Protein AF-A0A944GE18-F1 (afdb_monomer)

Foldseek 3Di:
DDPVVVVVVVVVVVVVVVVVVVVPDDQLVVLLVVCVVVVDNPSNLVSLVVPPPDPSLVVLLVSLVVCVVVVSLLSSLVSLLSCLVVCLPDLSSLLVLVVCCVPPVVSCCVVQNPVNSVVRHDPVSPVVVVPDDDDDDDDDDDPPPPPPPD

Sequence (150 aa):
MDFHYVLIGVIVLVIIWLIISAISGSPKSKAFKVVRQTHDPSGLIAAIDADKTSDIPTEYNAYIKTLWDAYDRETATKLIQALLERNDTAPISQFWLKTLLEVEPELARTLLGEAFITSHYKEGIAAKCGGGCCGGGGGAKSCKSCKSCK

Secondary structure (DSSP, 8-state):
--HHHHHHHHHHHHHHHHHHHHHS--HHHHH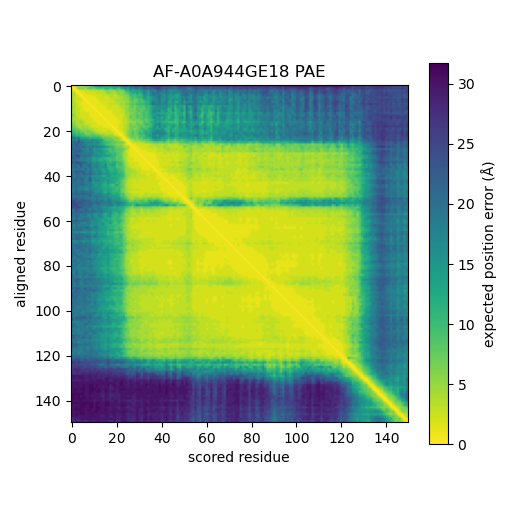HHHHHHH---HHHHHHHHT-TTS-HHHHHHHHHHHHHHTT-HHHHHHHHHHHHHHHTTSHHHHHHHHHHHHH-HHHHHHHT-HHHHHHH--HHHHGGGSSSS---S-------------

Radius of gyration: 21.4 Å; Cα contacts (8 Å, |Δi|>4): 101; chains: 1; bounding box: 51×31×69 Å

Solvent-accessible surface area (backbone atoms only — not comparable to full-atom values): 8982 Å² total; per-residue (Å²): 133,66,67,65,60,56,53,52,52,51,53,52,51,53,53,53,50,53,50,52,59,66,68,58,63,53,72,52,59,54,29,48,56,47,22,78,73,67,60,49,51,65,63,32,51,54,47,52,70,68,42,86,86,58,64,59,71,62,55,50,48,55,54,35,49,54,27,49,78,67,67,39,54,68,44,24,47,56,50,50,49,58,42,35,78,76,37,40,86,40,50,67,36,26,40,51,52,51,49,38,52,74,75,39,46,67,59,41,43,71,75,61,29,65,69,49,48,65,75,53,64,50,69,87,46,31,59,66,76,73,68,82,88,81,77,87,73,94,73,99,71,80,93,81,81,85,85,81,86,127

pLDDT: mean 81.43, std 18.39, range [37.41, 96.75]

Nearest PDB structures (foldseek):
  7fit-assembly1_A  TM=3.718E-01  e=3.722E+00  Wolbachia endosymbiont of Drosophila melanogaster
  3cvn-assembly1_A  TM=3.984E-01  e=5.994E+00  unclassified
  7n61-assembly1_1E  TM=3.747E-01  e=4.138E+00  Chlamydomonas reinhardtii
  5ods-assembly3_C  TM=3.594E-01  e=8.235E+00  Mus musculus

Mean predicted aligned error: 11.68 Å

Structure (mmCIF, N/CA/C/O backbone):
data_AF-A0A944GE18-F1
#
_entry.id   AF-A0A944GE18-F1
#
loop_
_atom_site.group_PDB
_atom_site.id
_atom_site.type_symbol
_atom_site.label_atom_id
_atom_site.label_alt_id
_atom_site.label_comp_id
_atom_site.label_asym_id
_atom_site.label_entity_id
_atom_site.label_seq_id
_atom_site.pdbx_PDB_ins_code
_atom_site.Cartn_x
_atom_site.Cartn_y
_atom_site.Cartn_z
_atom_site.occupancy
_atom_site.B_iso_or_equiv
_atom_site.auth_seq_id
_atom_site.auth_comp_id
_atom_site.auth_asym_id
_atom_site.auth_atom_id
_atom_site.pdbx_PDB_model_num
ATOM 1 N N . MET A 1 1 ? 26.256 -2.175 -53.258 1.00 58.34 1 MET A N 1
ATOM 2 C CA . MET A 1 1 ? 25.717 -2.426 -51.906 1.00 58.34 1 MET A CA 1
ATOM 3 C C . MET A 1 1 ? 24.215 -2.512 -52.038 1.00 58.34 1 MET A C 1
ATOM 5 O O . MET A 1 1 ? 23.577 -1.503 -52.309 1.00 58.34 1 MET A O 1
ATOM 9 N N . ASP A 1 2 ? 23.676 -3.725 -51.978 1.00 74.75 2 ASP A N 1
ATOM 10 C CA . ASP A 1 2 ? 22.274 -3.988 -52.281 1.00 74.75 2 ASP A CA 1
ATOM 11 C C . ASP A 1 2 ? 21.359 -3.389 -51.209 1.00 74.75 2 ASP A C 1
ATOM 13 O O . ASP A 1 2 ? 21.451 -3.718 -50.027 1.00 74.75 2 ASP A O 1
ATOM 17 N N . PHE A 1 3 ? 20.451 -2.517 -51.647 1.00 79.94 3 PHE A N 1
ATOM 18 C CA . PHE A 1 3 ? 19.448 -1.819 -50.831 1.00 79.94 3 PHE A CA 1
ATOM 19 C C . PHE A 1 3 ? 18.649 -2.758 -49.901 1.00 79.94 3 PHE A C 1
ATOM 21 O O . PHE A 1 3 ? 18.230 -2.374 -48.811 1.00 79.94 3 PHE A O 1
ATOM 28 N N . HIS A 1 4 ? 18.516 -4.026 -50.295 1.00 80.25 4 HIS A N 1
ATOM 29 C CA . HIS A 1 4 ? 17.865 -5.091 -49.539 1.00 80.25 4 HIS A CA 1
ATOM 30 C C . HIS A 1 4 ? 18.542 -5.385 -48.187 1.00 80.25 4 HIS A C 1
ATOM 32 O O . HIS A 1 4 ? 17.843 -5.576 -47.195 1.00 80.25 4 HIS A O 1
ATOM 38 N N . TYR A 1 5 ? 19.878 -5.355 -48.097 1.00 85.75 5 TYR A N 1
ATOM 39 C CA . TYR A 1 5 ? 20.581 -5.599 -46.826 1.00 85.75 5 TYR A CA 1
ATOM 40 C C . TYR A 1 5 ? 20.413 -4.444 -45.837 1.00 85.75 5 TYR A C 1
ATOM 42 O O . TYR A 1 5 ? 20.318 -4.671 -44.632 1.00 85.75 5 TYR A O 1
ATOM 50 N N . VAL A 1 6 ? 20.316 -3.211 -46.344 1.00 84.69 6 VAL A N 1
ATOM 51 C CA . VAL A 1 6 ? 20.053 -2.026 -45.516 1.00 84.69 6 VAL A CA 1
ATOM 52 C C . VAL A 1 6 ? 18.637 -2.090 -44.941 1.00 84.69 6 VAL A C 1
ATOM 54 O O . VAL A 1 6 ? 18.456 -1.888 -43.743 1.00 84.69 6 VAL A O 1
ATOM 57 N N . LEU A 1 7 ? 17.641 -2.452 -45.760 1.00 87.31 7 LEU A N 1
ATOM 58 C CA . LEU A 1 7 ? 16.252 -2.596 -45.315 1.00 87.31 7 LEU A CA 1
ATOM 59 C C . LEU A 1 7 ? 16.100 -3.693 -44.246 1.00 87.31 7 LEU A C 1
ATOM 61 O O . LEU A 1 7 ? 15.469 -3.465 -43.214 1.00 87.31 7 LEU A O 1
ATOM 65 N N . ILE A 1 8 ? 16.718 -4.860 -44.459 1.00 89.75 8 ILE A N 1
ATOM 66 C CA . ILE A 1 8 ? 16.694 -5.971 -43.493 1.00 89.75 8 ILE A CA 1
ATOM 67 C C . ILE A 1 8 ? 17.372 -5.560 -42.179 1.00 89.75 8 ILE A C 1
ATOM 69 O O . ILE A 1 8 ? 16.827 -5.818 -41.106 1.00 89.75 8 ILE A O 1
ATOM 73 N N . GLY A 1 9 ? 18.513 -4.866 -42.246 1.00 90.50 9 GLY A N 1
ATOM 74 C CA . GLY A 1 9 ? 19.212 -4.368 -41.059 1.00 90.50 9 GLY A CA 1
ATOM 75 C C . GLY A 1 9 ? 18.356 -3.422 -40.209 1.00 90.50 9 GLY A C 1
ATOM 76 O O . GLY A 1 9 ? 18.310 -3.563 -38.987 1.00 90.50 9 GLY A O 1
ATOM 77 N N . VAL A 1 10 ? 17.616 -2.507 -40.844 1.00 91.50 10 VAL A N 1
ATOM 78 C CA . VAL A 1 10 ? 16.710 -1.582 -40.140 1.00 91.50 10 VAL A CA 1
ATOM 79 C C . VAL A 1 10 ? 15.545 -2.329 -39.489 1.00 91.50 10 VAL A C 1
ATOM 81 O O . VAL A 1 10 ? 15.236 -2.074 -38.326 1.00 91.50 10 VAL A O 1
ATOM 84 N N . ILE A 1 11 ? 14.925 -3.282 -40.192 1.00 91.06 11 ILE A N 1
ATOM 85 C CA . ILE A 1 11 ? 13.803 -4.066 -39.650 1.00 91.06 11 ILE A CA 1
ATOM 86 C C . ILE A 1 11 ? 14.238 -4.853 -38.407 1.00 91.06 11 ILE A C 1
ATOM 88 O O . ILE A 1 11 ? 13.543 -4.835 -37.392 1.00 91.06 11 ILE A O 1
ATOM 92 N N . VAL A 1 12 ? 15.407 -5.498 -38.453 1.00 93.06 12 VAL A N 1
ATOM 93 C CA . VAL A 1 12 ? 15.941 -6.254 -37.311 1.00 93.06 12 VAL A CA 1
ATOM 94 C C . VAL A 1 12 ? 16.191 -5.339 -36.109 1.00 93.06 12 VAL A C 1
ATOM 96 O O . VAL A 1 12 ? 15.811 -5.689 -34.994 1.00 93.06 12 VAL A O 1
ATOM 99 N N . LEU A 1 13 ? 16.749 -4.143 -36.318 1.00 90.62 13 LEU A N 1
ATOM 100 C CA . LEU A 1 13 ? 16.961 -3.174 -35.237 1.00 90.62 13 LEU A CA 1
ATOM 101 C C . LEU A 1 13 ? 15.649 -2.682 -34.616 1.00 90.62 13 LEU A C 1
ATOM 103 O O . LEU A 1 13 ? 15.563 -2.574 -33.394 1.00 90.62 13 LEU A O 1
ATOM 107 N N . VAL A 1 14 ? 14.616 -2.437 -35.428 1.00 91.12 14 VAL A N 1
ATOM 108 C CA . VAL A 1 14 ? 13.287 -2.044 -34.930 1.00 91.12 14 VAL A CA 1
ATOM 109 C C . VAL A 1 14 ? 12.666 -3.163 -34.094 1.00 91.12 14 VAL A C 1
ATOM 111 O O . VAL A 1 14 ? 12.139 -2.897 -33.016 1.00 91.12 14 VAL A O 1
ATOM 114 N N . ILE A 1 15 ? 12.770 -4.419 -34.537 1.00 87.94 15 ILE A N 1
ATOM 115 C CA . ILE A 1 15 ? 12.258 -5.574 -33.786 1.00 87.94 15 ILE A CA 1
ATOM 116 C C . ILE A 1 15 ? 13.006 -5.730 -32.456 1.00 87.94 15 ILE A C 1
ATOM 118 O O . ILE A 1 15 ? 12.372 -5.880 -31.413 1.00 87.94 15 ILE A O 1
ATOM 122 N N . ILE A 1 16 ? 14.339 -5.641 -32.467 1.00 88.81 16 ILE A N 1
ATOM 123 C CA . ILE A 1 16 ? 15.156 -5.705 -31.247 1.00 88.81 16 ILE A CA 1
ATOM 124 C C . ILE A 1 16 ? 14.772 -4.576 -30.283 1.00 88.81 16 ILE A C 1
ATOM 126 O O . ILE A 1 16 ? 14.591 -4.821 -29.091 1.00 88.81 16 ILE A O 1
ATOM 130 N N . TRP A 1 17 ? 14.584 -3.355 -30.787 1.00 86.56 17 TRP A N 1
ATOM 131 C CA . TRP A 1 17 ? 14.171 -2.213 -29.974 1.00 86.56 17 TRP A CA 1
ATOM 132 C C . TRP A 1 17 ? 12.784 -2.411 -29.348 1.00 86.56 17 TRP A C 1
ATOM 134 O O . TRP A 1 17 ? 12.611 -2.161 -28.155 1.00 86.56 17 TRP A O 1
ATOM 144 N N . LEU A 1 18 ? 11.811 -2.931 -30.104 1.00 81.75 18 LEU A N 1
ATOM 145 C CA . LEU A 1 18 ? 10.479 -3.250 -29.579 1.00 81.75 18 LEU A CA 1
ATOM 146 C C . LEU A 1 18 ? 10.536 -4.323 -28.483 1.00 81.75 18 LEU A C 1
ATOM 148 O O . LEU A 1 18 ? 9.859 -4.193 -27.464 1.00 81.75 18 LEU A O 1
ATOM 152 N N . ILE A 1 19 ? 11.375 -5.348 -28.653 1.00 82.88 19 ILE A N 1
ATOM 153 C CA . ILE A 1 19 ? 11.565 -6.406 -27.653 1.00 82.88 19 ILE A CA 1
ATOM 154 C C . ILE A 1 19 ? 12.202 -5.841 -26.373 1.00 82.88 19 ILE A C 1
ATOM 156 O O . ILE A 1 19 ? 11.722 -6.120 -25.276 1.00 82.88 19 ILE A O 1
ATOM 160 N N . ILE A 1 20 ? 13.239 -5.005 -26.484 1.00 78.19 20 ILE A N 1
ATOM 161 C CA . ILE A 1 20 ? 13.904 -4.393 -25.319 1.00 78.19 20 ILE A CA 1
ATOM 162 C C . ILE A 1 20 ? 12.949 -3.463 -24.557 1.00 78.19 20 ILE A C 1
ATOM 164 O O . ILE A 1 20 ? 12.907 -3.493 -23.321 1.00 78.19 20 ILE A O 1
ATOM 168 N N . SER A 1 21 ? 12.148 -2.676 -25.278 1.00 71.19 21 SER A N 1
ATOM 169 C CA . SER A 1 21 ? 11.118 -1.815 -24.689 1.00 71.19 21 SER A CA 1
ATOM 170 C C . SER A 1 21 ? 10.018 -2.623 -23.992 1.00 71.19 21 SER A C 1
ATOM 172 O O . SER A 1 21 ? 9.547 -2.212 -22.936 1.00 71.19 21 SER A O 1
ATOM 174 N N . ALA A 1 22 ? 9.656 -3.799 -24.514 1.00 66.75 22 ALA A N 1
ATOM 175 C CA . ALA A 1 22 ? 8.676 -4.685 -23.883 1.00 66.75 22 ALA A CA 1
ATOM 176 C C . ALA A 1 22 ? 9.215 -5.400 -22.626 1.00 66.75 22 ALA A C 1
ATOM 178 O O . ALA A 1 22 ? 8.465 -5.636 -21.681 1.00 66.75 22 ALA A O 1
ATOM 179 N N . ILE A 1 23 ? 10.512 -5.733 -22.588 1.00 66.81 23 ILE A N 1
ATOM 180 C CA . ILE A 1 23 ? 11.153 -6.408 -21.441 1.00 66.81 23 ILE A CA 1
ATOM 181 C C . ILE A 1 23 ? 11.458 -5.426 -20.301 1.00 66.81 23 ILE A C 1
ATOM 183 O O . ILE A 1 23 ? 11.504 -5.810 -19.129 1.00 66.81 23 ILE A O 1
ATOM 187 N N . SER A 1 24 ? 11.642 -4.145 -20.620 1.00 62.34 24 SER A N 1
ATOM 188 C CA . SER A 1 24 ? 11.855 -3.080 -19.641 1.00 62.34 24 SER A CA 1
ATOM 189 C C . SER A 1 24 ? 10.548 -2.763 -18.910 1.00 62.34 24 SER A C 1
ATOM 191 O O . SER A 1 24 ? 9.906 -1.754 -19.174 1.00 62.34 24 SER A O 1
ATOM 193 N N . GLY A 1 25 ? 10.148 -3.650 -17.992 1.00 64.81 25 GLY A N 1
ATOM 194 C CA . GLY A 1 25 ? 8.911 -3.540 -17.219 1.00 64.81 25 GLY A CA 1
ATOM 195 C C . GLY A 1 25 ? 8.703 -2.153 -16.608 1.00 64.81 25 GLY A C 1
ATOM 196 O O . GLY A 1 25 ? 9.663 -1.432 -16.311 1.00 64.81 25 GLY A O 1
ATOM 197 N N . SER A 1 26 ? 7.433 -1.789 -16.416 1.00 77.19 26 SER A N 1
ATOM 198 C CA . SER A 1 26 ? 7.035 -0.459 -15.955 1.00 77.19 26 SER A CA 1
ATOM 199 C C . SER A 1 26 ? 7.731 -0.077 -14.638 1.00 77.19 26 SER A C 1
ATOM 201 O O . SER A 1 26 ? 7.989 -0.958 -13.806 1.00 77.19 26 SER A O 1
ATOM 203 N N . PRO A 1 27 ? 8.000 1.220 -14.394 1.00 81.94 27 PRO A N 1
ATOM 204 C CA . PRO A 1 27 ? 8.562 1.683 -13.124 1.00 81.94 27 PRO A CA 1
ATOM 205 C C . PRO A 1 27 ? 7.789 1.153 -11.906 1.00 81.94 27 PRO A C 1
ATOM 207 O O . PRO A 1 27 ? 8.405 0.707 -10.941 1.00 81.94 27 PRO A O 1
ATOM 210 N N . LYS A 1 28 ? 6.452 1.082 -12.004 1.00 84.06 28 LYS A N 1
ATOM 211 C CA . LYS A 1 28 ? 5.557 0.512 -10.984 1.00 84.06 28 LYS A CA 1
ATOM 212 C C . LYS A 1 28 ? 5.836 -0.971 -10.713 1.00 84.06 28 LYS A C 1
ATOM 214 O O . LYS A 1 28 ? 5.979 -1.365 -9.562 1.00 84.06 28 LYS A O 1
ATOM 219 N N . SER A 1 29 ? 6.005 -1.791 -11.756 1.00 83.19 29 SER A N 1
ATOM 220 C CA . SER A 1 29 ? 6.333 -3.220 -11.597 1.00 83.19 29 SER A CA 1
ATOM 221 C C . SER A 1 29 ? 7.692 -3.452 -10.926 1.00 83.19 29 SER A C 1
ATOM 223 O O . SER A 1 29 ? 7.831 -4.344 -10.086 1.00 83.19 29 SER A O 1
ATOM 225 N N . LYS A 1 30 ? 8.691 -2.621 -11.253 1.00 86.56 30 LYS A N 1
ATOM 226 C CA . LYS A 1 30 ? 10.012 -2.665 -10.617 1.00 86.56 30 LYS A CA 1
ATOM 227 C C . LYS A 1 30 ? 9.912 -2.247 -9.152 1.00 86.56 30 LYS A C 1
ATOM 229 O O . LYS A 1 30 ? 10.435 -2.958 -8.299 1.00 86.56 30 LYS A O 1
ATOM 234 N N . ALA A 1 31 ? 9.191 -1.162 -8.866 1.00 87.75 31 ALA A N 1
ATOM 235 C CA . ALA A 1 31 ? 8.941 -0.703 -7.505 1.00 87.75 31 ALA A CA 1
ATOM 236 C C . ALA A 1 31 ? 8.226 -1.781 -6.678 1.00 87.75 31 ALA A C 1
ATOM 238 O O . ALA A 1 31 ? 8.707 -2.139 -5.611 1.00 87.75 31 ALA A O 1
ATOM 239 N N . PHE A 1 32 ? 7.164 -2.398 -7.205 1.00 90.06 32 PHE A N 1
ATOM 240 C CA . PHE A 1 32 ? 6.446 -3.477 -6.521 1.00 90.06 32 PHE A CA 1
ATOM 241 C C . PHE A 1 32 ? 7.328 -4.702 -6.239 1.00 90.06 32 PHE A C 1
ATOM 243 O O . PHE A 1 32 ? 7.217 -5.328 -5.186 1.00 90.06 32 PHE A O 1
ATOM 250 N N . LYS A 1 33 ? 8.256 -5.042 -7.146 1.00 88.94 33 LYS A N 1
ATOM 251 C CA . LYS A 1 33 ? 9.230 -6.114 -6.893 1.00 88.94 33 LYS A CA 1
ATOM 252 C C . LYS A 1 33 ? 10.121 -5.797 -5.690 1.00 88.94 33 LYS A C 1
ATOM 254 O O . LYS A 1 33 ? 10.385 -6.709 -4.914 1.00 88.94 33 LYS A O 1
ATOM 259 N N . VAL A 1 34 ? 10.547 -4.541 -5.540 1.00 89.38 34 VAL A N 1
ATOM 260 C CA . VAL A 1 34 ? 11.315 -4.085 -4.373 1.00 89.38 34 VAL A CA 1
ATOM 261 C C . VAL A 1 34 ? 10.459 -4.168 -3.113 1.00 89.38 34 VAL A C 1
ATOM 263 O O . VAL A 1 34 ? 10.920 -4.751 -2.143 1.00 89.38 34 VAL A O 1
ATOM 266 N N . VAL A 1 35 ? 9.197 -3.718 -3.155 1.00 91.62 35 VAL A N 1
ATOM 267 C CA . VAL A 1 35 ? 8.266 -3.822 -2.013 1.00 91.62 35 VAL A CA 1
ATOM 268 C C . VAL A 1 35 ? 8.177 -5.254 -1.486 1.00 91.62 35 VAL A C 1
ATOM 270 O O . VAL A 1 35 ? 8.294 -5.466 -0.288 1.00 91.62 35 VAL A O 1
ATOM 273 N N . ARG A 1 36 ? 8.058 -6.259 -2.364 1.00 89.12 36 ARG A N 1
ATOM 274 C CA . ARG A 1 36 ? 8.011 -7.672 -1.938 1.00 89.12 36 ARG A CA 1
ATOM 275 C C . ARG A 1 36 ? 9.312 -8.198 -1.324 1.00 89.12 36 ARG A C 1
ATOM 277 O O . ARG A 1 36 ? 9.307 -9.278 -0.750 1.00 89.12 36 ARG A O 1
ATOM 284 N N . GLN A 1 37 ? 10.431 -7.509 -1.527 1.00 90.5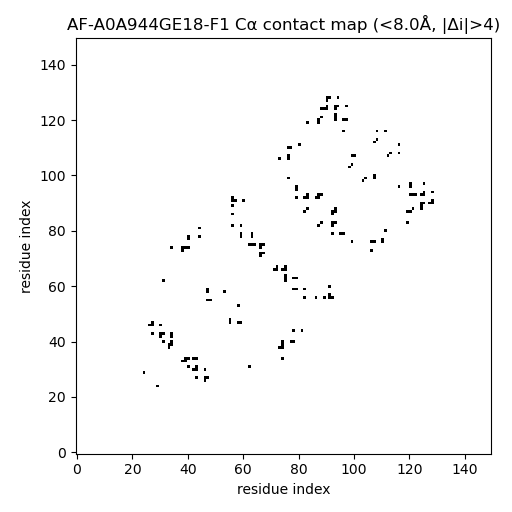0 37 GLN A N 1
ATOM 285 C CA . GLN A 1 37 ? 11.733 -7.888 -0.974 1.00 90.50 37 GLN A CA 1
ATOM 286 C C . GLN A 1 37 ? 12.050 -7.124 0.311 1.00 90.50 37 GLN A C 1
ATOM 288 O O . GLN A 1 37 ? 12.680 -7.675 1.205 1.00 90.50 37 GLN A O 1
ATOM 293 N N . THR A 1 38 ? 11.653 -5.854 0.386 1.00 91.75 38 THR A N 1
ATOM 294 C CA . THR A 1 38 ? 12.008 -4.946 1.482 1.00 91.75 38 THR A CA 1
ATOM 295 C C . THR A 1 38 ? 10.869 -4.716 2.469 1.00 91.75 38 THR A C 1
ATOM 297 O O . THR A 1 38 ? 11.104 -4.120 3.515 1.00 91.75 38 THR A O 1
ATOM 300 N N . HIS A 1 39 ? 9.645 -5.136 2.137 1.00 91.50 39 HIS A N 1
ATOM 301 C CA . HIS A 1 39 ? 8.407 -4.841 2.870 1.00 91.50 39 HIS A CA 1
ATOM 302 C C . HIS A 1 39 ? 8.136 -3.335 3.071 1.00 91.50 39 HIS A C 1
ATOM 304 O O . HIS A 1 39 ? 7.296 -2.937 3.887 1.00 91.50 39 HIS A O 1
ATOM 310 N N . ASP A 1 40 ? 8.813 -2.486 2.292 1.00 92.38 40 ASP A N 1
ATOM 311 C CA . ASP A 1 40 ? 8.677 -1.032 2.313 1.00 92.38 40 ASP A CA 1
ATOM 312 C C . ASP A 1 40 ? 7.924 -0.545 1.063 1.00 92.38 40 ASP A C 1
ATOM 314 O O . ASP A 1 40 ? 8.472 -0.607 -0.042 1.00 92.38 40 ASP A O 1
ATOM 318 N N . PRO A 1 41 ? 6.681 -0.044 1.203 1.00 93.00 41 PRO A N 1
ATOM 319 C CA . PRO A 1 41 ? 5.879 0.414 0.076 1.00 93.00 41 PRO A CA 1
ATOM 320 C C . PRO A 1 41 ? 6.231 1.827 -0.407 1.00 93.00 41 PRO A C 1
ATOM 322 O O . PRO A 1 41 ? 5.677 2.261 -1.417 1.00 93.00 41 PRO A O 1
ATOM 325 N N . SER A 1 42 ? 7.135 2.553 0.260 1.00 92.19 42 SER A N 1
ATOM 326 C CA . SER A 1 42 ? 7.393 3.980 -0.002 1.00 92.19 42 SER A CA 1
ATOM 327 C C . SER A 1 42 ? 7.751 4.271 -1.464 1.00 92.19 42 SER A C 1
ATOM 329 O O . SER A 1 42 ? 7.211 5.194 -2.075 1.00 92.19 42 SER A O 1
ATOM 331 N N . GLY A 1 43 ? 8.603 3.437 -2.070 1.00 91.06 43 GLY A N 1
ATOM 332 C CA . GLY A 1 43 ? 8.985 3.581 -3.479 1.00 91.06 43 GLY A CA 1
ATOM 333 C C . GLY A 1 43 ? 7.838 3.309 -4.460 1.00 91.06 43 GLY A C 1
ATOM 334 O O . GLY A 1 43 ? 7.770 3.931 -5.519 1.00 91.06 43 GLY A O 1
ATOM 335 N N . LEU A 1 44 ? 6.913 2.410 -4.109 1.00 92.50 44 LEU A N 1
ATOM 336 C CA . LEU A 1 44 ? 5.724 2.140 -4.916 1.00 92.50 44 LEU A CA 1
ATOM 337 C C . LEU A 1 44 ? 4.707 3.272 -4.803 1.00 92.50 44 LEU A C 1
ATOM 339 O O . LEU A 1 44 ? 4.164 3.682 -5.822 1.00 92.50 44 LEU A O 1
ATOM 343 N N . ILE A 1 45 ? 4.493 3.800 -3.597 1.00 93.00 45 ILE A N 1
ATOM 344 C CA . ILE A 1 45 ? 3.613 4.950 -3.357 1.00 93.00 45 ILE A CA 1
ATOM 345 C C . ILE A 1 45 ? 4.073 6.137 -4.208 1.00 93.00 45 ILE A C 1
ATOM 347 O O . ILE A 1 45 ? 3.286 6.673 -4.982 1.00 93.00 45 ILE A O 1
ATOM 351 N N . ALA A 1 46 ? 5.367 6.469 -4.166 1.00 91.56 46 ALA A N 1
ATOM 352 C CA . ALA A 1 46 ? 5.930 7.537 -4.989 1.00 91.56 46 ALA A CA 1
ATOM 353 C C . ALA A 1 46 ? 5.747 7.285 -6.499 1.00 91.56 46 ALA A C 1
ATOM 355 O O . ALA A 1 46 ? 5.476 8.214 -7.258 1.00 91.56 46 ALA A O 1
ATOM 356 N N . ALA A 1 47 ? 5.872 6.030 -6.945 1.00 90.50 47 ALA A N 1
ATOM 357 C CA . ALA A 1 47 ? 5.672 5.664 -8.345 1.00 90.50 47 ALA A CA 1
ATOM 358 C C . ALA A 1 47 ? 4.201 5.755 -8.790 1.00 90.50 47 ALA A C 1
ATOM 360 O O . ALA A 1 47 ? 3.950 6.092 -9.946 1.00 90.50 47 ALA A O 1
ATOM 361 N N . ILE A 1 48 ? 3.245 5.455 -7.903 1.00 89.19 48 ILE A N 1
ATOM 362 C CA . ILE A 1 48 ? 1.809 5.623 -8.169 1.00 89.19 48 ILE A CA 1
ATOM 363 C C . ILE A 1 48 ? 1.461 7.116 -8.199 1.00 89.19 48 ILE A C 1
ATOM 365 O O . ILE A 1 48 ? 0.835 7.570 -9.151 1.00 89.19 48 ILE A O 1
ATOM 369 N N . ASP A 1 49 ? 1.936 7.891 -7.222 1.00 87.75 49 ASP A N 1
ATOM 370 C CA . ASP A 1 49 ? 1.670 9.333 -7.123 1.00 87.75 49 ASP A CA 1
ATOM 371 C C . ASP A 1 49 ? 2.257 10.133 -8.300 1.00 87.75 49 ASP A C 1
ATOM 373 O O . ASP A 1 49 ? 1.715 11.165 -8.701 1.00 87.75 49 ASP A O 1
ATOM 377 N N . ALA A 1 50 ? 3.361 9.659 -8.882 1.00 88.19 50 ALA A N 1
ATOM 378 C CA . ALA A 1 50 ? 3.961 10.270 -10.065 1.00 88.19 50 ALA A CA 1
ATOM 379 C C . ALA A 1 50 ? 3.103 10.100 -11.337 1.00 88.19 50 ALA A C 1
ATOM 381 O O . ALA A 1 50 ? 3.254 10.877 -12.285 1.00 88.19 50 ALA A O 1
ATOM 382 N N . ASP A 1 51 ? 2.201 9.114 -11.377 1.00 85.06 51 ASP A N 1
ATOM 383 C CA . ASP A 1 51 ? 1.358 8.819 -12.535 1.00 85.06 51 ASP A CA 1
ATOM 384 C C . ASP A 1 51 ? 0.003 9.540 -12.454 1.00 85.06 51 ASP A C 1
ATOM 386 O O . ASP A 1 51 ? -1.017 8.988 -12.037 1.00 85.06 51 ASP A O 1
ATOM 390 N N . LYS A 1 52 ? -0.015 10.787 -12.940 1.00 74.19 52 LYS A N 1
ATOM 391 C CA . LYS A 1 52 ? -1.209 11.654 -12.981 1.00 74.19 52 LYS A CA 1
ATOM 392 C C . LYS A 1 52 ? -2.339 11.155 -13.890 1.00 74.19 52 LYS A C 1
ATOM 394 O O . LYS A 1 52 ? -3.406 11.762 -13.901 1.00 74.19 52 LYS A O 1
ATOM 399 N N . THR A 1 53 ? -2.098 10.130 -14.706 1.00 72.06 53 THR A N 1
ATOM 400 C CA . THR A 1 53 ? -3.069 9.651 -15.704 1.00 72.06 53 THR A CA 1
ATOM 401 C C . THR A 1 53 ? -3.836 8.416 -15.253 1.00 72.06 53 THR A C 1
ATOM 403 O O . THR A 1 53 ? -4.823 8.042 -15.886 1.00 72.06 53 THR A O 1
ATOM 406 N N . SER A 1 54 ? -3.393 7.794 -14.162 1.00 75.19 54 SER A N 1
ATOM 407 C CA . SER A 1 54 ? -3.969 6.560 -13.649 1.00 75.19 54 SER A CA 1
ATOM 408 C C . SER A 1 54 ? -5.097 6.814 -12.647 1.00 75.19 54 SER A C 1
ATOM 410 O O . SER A 1 54 ? -5.081 7.785 -11.890 1.00 75.19 54 SER A O 1
ATOM 412 N N . ASP A 1 55 ? -6.090 5.925 -12.642 1.00 87.56 55 ASP A N 1
ATOM 413 C CA . ASP A 1 55 ? -7.115 5.886 -11.600 1.00 87.56 55 ASP A CA 1
ATOM 414 C C . ASP A 1 55 ? -6.485 5.358 -10.302 1.00 87.56 55 ASP A C 1
ATOM 416 O O . ASP A 1 55 ? -6.395 4.146 -10.081 1.00 87.56 55 ASP A O 1
ATOM 420 N N . ILE A 1 56 ? -5.985 6.287 -9.480 1.00 88.81 56 ILE A N 1
ATOM 421 C CA . ILE A 1 56 ? -5.180 6.009 -8.282 1.00 88.81 56 ILE A CA 1
ATOM 422 C C . ILE A 1 56 ? -5.836 4.939 -7.382 1.00 88.81 56 ILE A C 1
ATOM 424 O O . ILE A 1 56 ? -5.164 3.952 -7.073 1.00 88.81 56 ILE A O 1
ATOM 428 N N . PRO A 1 57 ? -7.127 5.035 -6.994 1.00 90.50 57 PRO A N 1
ATOM 429 C CA . PRO A 1 57 ? -7.763 4.010 -6.164 1.00 90.50 57 PRO A CA 1
ATOM 430 C C . PRO A 1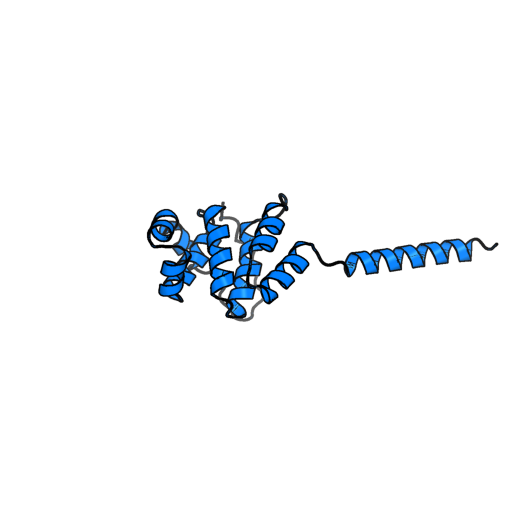 57 ? -7.735 2.598 -6.775 1.00 90.50 57 PRO A C 1
ATOM 432 O O . PRO A 1 57 ? -7.544 1.616 -6.052 1.00 90.50 57 PRO A O 1
ATOM 435 N N . THR A 1 58 ? -7.889 2.479 -8.096 1.00 89.62 58 THR A N 1
ATOM 436 C CA . THR A 1 58 ? -7.851 1.188 -8.802 1.00 89.62 58 THR A CA 1
ATOM 437 C C . THR A 1 58 ? -6.440 0.596 -8.831 1.00 89.62 58 THR A C 1
ATOM 439 O O . THR A 1 58 ? -6.280 -0.609 -8.624 1.00 89.62 58 THR A O 1
ATOM 442 N N . GLU A 1 59 ? -5.410 1.422 -9.025 1.00 91.06 59 GLU A N 1
ATOM 443 C CA . GLU A 1 59 ? -4.006 0.988 -8.962 1.00 91.06 59 GLU A CA 1
ATOM 444 C C . GLU A 1 59 ? -3.646 0.470 -7.565 1.00 91.06 59 GLU A C 1
ATOM 446 O O . GLU A 1 59 ? -3.154 -0.651 -7.426 1.00 91.06 59 GLU A O 1
ATOM 451 N N . TYR A 1 60 ? -3.971 1.230 -6.513 1.00 93.50 60 TYR A N 1
ATOM 452 C CA . TYR A 1 60 ? -3.765 0.788 -5.131 1.00 93.50 60 TYR A CA 1
ATOM 453 C C . TYR A 1 60 ? -4.462 -0.543 -4.851 1.00 93.50 60 TYR A C 1
ATOM 455 O O . TYR A 1 60 ? -3.850 -1.446 -4.284 1.00 93.50 60 TYR A O 1
ATOM 463 N N . ASN A 1 61 ? -5.713 -0.700 -5.289 1.00 94.06 61 ASN A N 1
ATOM 464 C CA . ASN A 1 61 ? -6.465 -1.936 -5.104 1.00 94.06 61 ASN A CA 1
ATOM 465 C C . ASN A 1 61 ? -5.750 -3.164 -5.687 1.00 94.06 61 ASN A C 1
ATOM 467 O O . ASN A 1 61 ? -5.716 -4.213 -5.044 1.00 94.06 61 ASN A O 1
ATOM 471 N N . ALA A 1 62 ? -5.156 -3.045 -6.877 1.00 93.00 62 ALA A N 1
ATOM 472 C CA . ALA A 1 62 ? -4.439 -4.152 -7.505 1.00 93.00 62 ALA A CA 1
ATOM 473 C C . ALA A 1 62 ? -3.234 -4.612 -6.662 1.00 93.00 62 ALA A C 1
ATOM 475 O O . ALA A 1 62 ? -3.048 -5.815 -6.440 1.00 93.00 62 ALA A O 1
ATOM 476 N N . TYR A 1 63 ? -2.441 -3.668 -6.145 1.00 94.50 63 TYR A N 1
ATOM 477 C CA . TYR A 1 63 ? -1.275 -3.987 -5.316 1.00 94.50 63 TYR A CA 1
ATOM 478 C C . TYR A 1 63 ? -1.663 -4.456 -3.912 1.00 94.50 63 TYR A C 1
ATOM 480 O O . TYR A 1 63 ? -1.117 -5.458 -3.451 1.00 94.50 63 TYR A O 1
ATOM 488 N N . ILE A 1 64 ? -2.629 -3.795 -3.261 1.00 95.75 64 ILE A N 1
ATOM 489 C CA . ILE A 1 64 ? -3.141 -4.196 -1.942 1.00 95.75 64 ILE A CA 1
ATOM 490 C C . ILE A 1 64 ? -3.678 -5.621 -2.018 1.00 95.75 64 ILE A C 1
ATOM 492 O O . ILE A 1 64 ? -3.268 -6.453 -1.217 1.00 95.75 64 ILE A O 1
ATOM 496 N N . LYS A 1 65 ? -4.509 -5.940 -3.020 1.00 95.31 65 LYS A N 1
ATOM 497 C CA . LYS A 1 65 ? -5.027 -7.298 -3.211 1.00 95.31 65 LYS A CA 1
ATOM 498 C C . LYS A 1 65 ? -3.904 -8.319 -3.374 1.00 95.31 65 LYS A C 1
ATOM 500 O O . LYS A 1 65 ? -3.937 -9.362 -2.738 1.00 95.31 65 LYS A O 1
ATOM 505 N N . THR A 1 66 ? -2.890 -8.008 -4.179 1.00 94.69 66 THR A N 1
ATOM 506 C CA . THR A 1 66 ? -1.760 -8.923 -4.400 1.00 94.69 66 THR A CA 1
ATOM 507 C C . THR A 1 66 ? -0.981 -9.197 -3.109 1.00 94.69 66 THR A C 1
ATOM 509 O O . THR A 1 66 ? -0.622 -10.341 -2.847 1.00 94.69 66 THR A O 1
ATOM 512 N N . LEU A 1 67 ? -0.725 -8.170 -2.292 1.00 95.62 67 LEU A N 1
ATOM 513 C CA . LEU A 1 67 ? -0.062 -8.332 -0.991 1.00 95.62 67 LEU A CA 1
ATOM 514 C C . LEU A 1 67 ? -0.957 -9.062 0.013 1.00 95.62 67 LEU A C 1
ATOM 516 O O . LEU A 1 67 ? -0.486 -9.911 0.765 1.00 95.62 67 LEU A O 1
ATOM 520 N N . TRP A 1 68 ? -2.258 -8.777 -0.020 1.00 95.38 68 TRP A N 1
ATOM 521 C CA . TRP A 1 68 ? -3.251 -9.429 0.818 1.00 95.38 68 TRP A CA 1
ATOM 522 C C . TRP A 1 68 ? -3.349 -10.929 0.513 1.00 95.38 68 TRP A C 1
ATOM 524 O O . TRP A 1 68 ? -3.319 -11.750 1.427 1.00 95.38 68 TRP A O 1
ATOM 534 N N . ASP A 1 69 ? -3.400 -11.306 -0.761 1.00 94.62 69 ASP A N 1
ATOM 535 C CA . ASP A 1 69 ? -3.426 -12.707 -1.191 1.00 94.62 69 ASP A CA 1
ATOM 536 C C . ASP A 1 69 ? -2.097 -13.423 -0.868 1.00 94.62 69 ASP A C 1
ATOM 538 O O . ASP A 1 69 ? -2.077 -14.630 -0.632 1.00 94.62 69 ASP A O 1
ATOM 542 N N . ALA A 1 70 ? -0.989 -12.676 -0.800 1.00 94.50 70 ALA A N 1
ATOM 543 C CA . ALA A 1 70 ? 0.330 -13.168 -0.401 1.00 94.50 70 ALA A CA 1
ATOM 544 C C . ALA A 1 70 ? 0.567 -13.193 1.125 1.00 94.50 70 ALA A C 1
ATOM 546 O O . ALA A 1 70 ? 1.669 -13.533 1.548 1.00 94.50 70 ALA A O 1
ATOM 547 N N . TYR A 1 71 ? -0.439 -12.851 1.940 1.00 94.31 71 TYR A N 1
ATOM 548 C CA . TYR A 1 71 ? -0.354 -12.745 3.406 1.00 94.31 71 TYR A CA 1
ATOM 549 C C . TYR A 1 71 ? 0.648 -11.702 3.937 1.00 94.31 71 TYR A C 1
ATOM 551 O O . TYR A 1 71 ? 0.973 -11.705 5.123 1.00 94.31 71 TYR A O 1
ATOM 559 N N . ASP A 1 72 ? 1.081 -10.749 3.110 1.00 95.38 72 ASP A N 1
ATOM 560 C CA . ASP A 1 72 ? 1.917 -9.623 3.540 1.00 95.38 72 ASP A CA 1
ATOM 561 C C . ASP A 1 72 ? 1.043 -8.500 4.129 1.00 95.38 72 ASP A C 1
ATOM 563 O O . ASP A 1 72 ? 0.806 -7.450 3.519 1.00 95.38 72 ASP A O 1
ATOM 567 N N . ARG A 1 73 ? 0.467 -8.779 5.307 1.00 94.75 73 ARG A N 1
ATOM 568 C CA . ARG A 1 73 ? -0.545 -7.935 5.966 1.00 94.75 73 ARG A CA 1
ATOM 569 C C . ARG A 1 73 ? -0.010 -6.565 6.363 1.00 94.75 73 ARG A C 1
ATOM 571 O O . ARG A 1 73 ? -0.718 -5.572 6.198 1.00 94.75 73 ARG A O 1
ATOM 578 N N . GLU A 1 74 ? 1.223 -6.487 6.857 1.00 95.31 74 GLU A N 1
ATOM 579 C CA . GLU A 1 74 ? 1.825 -5.226 7.300 1.00 95.31 74 GLU A CA 1
ATOM 580 C C . GLU A 1 74 ? 2.034 -4.263 6.131 1.00 95.31 74 GLU A C 1
ATOM 582 O O . GLU A 1 74 ? 1.613 -3.104 6.185 1.00 95.31 74 GLU A O 1
ATOM 587 N N . THR A 1 75 ? 2.641 -4.735 5.041 1.00 95.44 75 THR A N 1
ATOM 588 C CA . THR A 1 75 ? 2.888 -3.896 3.866 1.00 95.44 75 THR A CA 1
ATOM 589 C C . THR A 1 75 ? 1.587 -3.554 3.144 1.00 95.44 75 THR A C 1
ATOM 591 O O . THR A 1 75 ? 1.423 -2.413 2.701 1.00 95.44 75 THR A O 1
ATOM 594 N N . ALA A 1 76 ? 0.621 -4.480 3.094 1.00 96.75 76 ALA A N 1
ATOM 595 C CA . ALA A 1 76 ? -0.727 -4.177 2.617 1.00 96.75 76 ALA A CA 1
ATOM 596 C C . ALA A 1 76 ? -1.383 -3.065 3.452 1.00 96.75 76 ALA A C 1
ATOM 598 O O . ALA A 1 76 ? -1.921 -2.119 2.884 1.00 96.75 76 ALA A O 1
ATOM 599 N N . THR A 1 77 ? -1.274 -3.120 4.782 1.00 96.50 77 THR A N 1
ATOM 600 C CA . THR A 1 77 ? -1.833 -2.105 5.693 1.00 96.50 77 THR A CA 1
ATOM 601 C C . THR A 1 77 ? -1.218 -0.729 5.460 1.00 96.50 77 THR A C 1
ATOM 603 O O . THR A 1 77 ? -1.946 0.255 5.353 1.00 96.50 77 THR A O 1
ATOM 606 N N . LYS A 1 78 ? 0.105 -0.650 5.282 1.00 96.00 78 LYS A N 1
ATOM 607 C CA . LYS A 1 78 ? 0.791 0.607 4.937 1.00 96.00 78 LYS A CA 1
ATOM 608 C C . LYS A 1 78 ? 0.301 1.184 3.600 1.00 96.00 78 LYS A C 1
ATOM 610 O O . LYS A 1 78 ? 0.143 2.396 3.470 1.00 96.00 78 LYS A O 1
ATOM 615 N N . LEU A 1 79 ? 0.012 0.338 2.605 1.00 95.56 79 LEU A N 1
ATOM 616 C CA . LEU A 1 79 ? -0.602 0.797 1.351 1.00 95.56 79 LEU A CA 1
ATOM 617 C C . LEU A 1 79 ? -2.058 1.238 1.529 1.00 95.56 79 LEU A C 1
ATOM 619 O O . LEU A 1 79 ? -2.460 2.220 0.910 1.00 95.56 79 LEU A O 1
ATOM 623 N N . ILE A 1 80 ? -2.836 0.549 2.368 1.00 96.12 80 ILE A N 1
ATOM 624 C CA . ILE A 1 80 ? -4.210 0.946 2.709 1.00 96.12 80 ILE A CA 1
ATOM 625 C C . ILE A 1 80 ? -4.206 2.320 3.388 1.00 96.12 80 ILE A C 1
ATOM 627 O O . ILE A 1 80 ? -5.013 3.174 3.026 1.00 96.12 80 ILE A O 1
ATOM 631 N N . GLN A 1 81 ? -3.269 2.571 4.306 1.00 96.06 81 GLN A N 1
ATOM 632 C CA . GLN A 1 81 ? -3.084 3.880 4.931 1.00 96.06 81 GLN A CA 1
ATOM 633 C C . GLN A 1 81 ? -2.836 4.969 3.885 1.00 96.06 81 GLN A C 1
ATOM 635 O O . GLN A 1 81 ? -3.564 5.957 3.833 1.00 96.06 81 GLN A O 1
ATOM 640 N N . ALA A 1 82 ? -1.861 4.753 2.999 1.00 95.44 82 ALA A N 1
ATOM 641 C CA . ALA A 1 82 ? -1.531 5.712 1.950 1.00 95.44 82 ALA A CA 1
ATOM 642 C C . ALA A 1 82 ? -2.710 5.962 0.989 1.00 95.44 82 ALA A C 1
ATOM 644 O O . ALA A 1 82 ? -2.906 7.094 0.536 1.00 95.44 82 ALA A O 1
ATOM 645 N N . LEU A 1 83 ? -3.511 4.931 0.698 1.00 94.88 83 LEU A N 1
ATOM 646 C CA . LEU A 1 83 ? -4.747 5.053 -0.075 1.00 94.88 83 LEU A CA 1
ATOM 647 C C . LEU A 1 83 ? -5.783 5.923 0.654 1.00 94.88 83 LEU A C 1
ATOM 649 O O . LEU A 1 83 ? -6.371 6.809 0.035 1.00 94.88 83 LEU A O 1
ATOM 653 N N . LEU A 1 84 ? -5.996 5.694 1.952 1.00 94.44 84 LEU A N 1
ATOM 654 C CA . LEU A 1 84 ? -6.943 6.455 2.772 1.00 94.44 84 LEU A CA 1
ATOM 655 C C . LEU A 1 84 ? -6.538 7.925 2.901 1.00 94.44 84 LEU A C 1
ATOM 657 O O . LEU A 1 84 ? -7.390 8.793 2.773 1.00 94.44 84 LEU A O 1
ATOM 661 N N . GLU A 1 85 ? -5.252 8.224 3.070 1.00 93.81 85 GLU A N 1
ATOM 662 C CA . GLU A 1 85 ? -4.758 9.608 3.134 1.00 93.81 85 GLU A CA 1
ATOM 663 C C . GLU A 1 85 ? -5.047 10.403 1.852 1.00 93.81 85 GLU A C 1
ATOM 665 O O . GLU A 1 85 ? -5.268 11.611 1.902 1.00 93.81 85 GLU A O 1
ATOM 670 N N . ARG A 1 86 ? -5.053 9.731 0.695 1.00 91.12 86 ARG A N 1
ATOM 671 C CA . ARG A 1 86 ? -5.254 10.368 -0.617 1.00 91.12 86 ARG A CA 1
ATOM 672 C C . ARG A 1 86 ? -6.713 10.392 -1.045 1.00 91.12 86 ARG A C 1
ATOM 674 O O . ARG A 1 86 ? -7.152 11.343 -1.680 1.00 91.12 86 ARG A O 1
ATOM 681 N N . ASN A 1 87 ? -7.440 9.315 -0.761 1.00 90.44 87 ASN A N 1
ATOM 682 C CA . ASN A 1 87 ? -8.761 9.046 -1.319 1.00 90.44 87 ASN A CA 1
ATOM 683 C C . ASN A 1 87 ? -9.666 8.355 -0.290 1.00 90.44 87 ASN A C 1
ATOM 685 O O . ASN A 1 87 ? -10.252 7.310 -0.573 1.00 90.44 87 ASN A O 1
ATOM 689 N N . ASP A 1 88 ? -9.808 8.923 0.905 1.00 89.25 88 ASP A N 1
ATOM 690 C CA . ASP A 1 88 ? -10.673 8.379 1.960 1.00 89.25 88 ASP A CA 1
ATOM 691 C C . ASP A 1 88 ? -12.144 8.228 1.525 1.00 89.25 88 ASP A C 1
ATOM 693 O O . ASP A 1 88 ? -12.839 7.322 1.964 1.00 89.25 88 ASP A O 1
ATOM 697 N N . THR A 1 89 ? -12.644 9.082 0.635 1.00 87.81 89 THR A N 1
ATOM 698 C CA . THR A 1 89 ? -14.028 9.021 0.138 1.00 87.81 89 THR A CA 1
ATOM 699 C C . THR A 1 89 ? -14.257 7.939 -0.913 1.00 87.81 89 THR A C 1
ATOM 701 O O . THR A 1 89 ? -15.412 7.619 -1.205 1.00 87.81 89 THR A O 1
ATOM 704 N N . ALA A 1 90 ? -13.198 7.356 -1.480 1.00 88.50 90 ALA A N 1
ATOM 705 C CA . ALA A 1 90 ? -13.357 6.335 -2.501 1.00 88.50 90 ALA A CA 1
ATOM 706 C C . ALA A 1 90 ? -13.931 5.044 -1.879 1.00 88.50 90 ALA A C 1
ATOM 708 O O . ALA A 1 90 ? 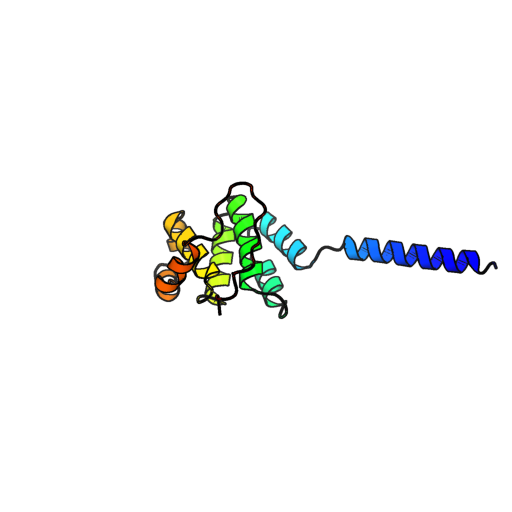-13.440 4.585 -0.841 1.00 88.50 90 ALA A O 1
ATOM 709 N N . PRO A 1 91 ? -14.930 4.403 -2.517 1.00 89.69 91 PRO A N 1
ATOM 710 C CA . PRO A 1 91 ? -15.535 3.181 -1.988 1.00 89.69 91 PRO A CA 1
ATOM 711 C C . PRO A 1 91 ? -14.524 2.061 -1.732 1.00 89.69 91 PRO A C 1
ATOM 713 O O . PRO A 1 91 ? -14.642 1.329 -0.753 1.00 89.69 91 PRO A O 1
ATOM 716 N N . ILE A 1 92 ? -13.492 1.966 -2.574 1.00 91.00 92 ILE A N 1
ATOM 717 C CA . ILE A 1 92 ? -12.447 0.953 -2.439 1.00 91.00 92 ILE A CA 1
ATOM 718 C C . ILE A 1 92 ? -11.569 1.169 -1.201 1.00 91.00 92 ILE A C 1
ATOM 720 O O . ILE A 1 92 ? -11.190 0.204 -0.544 1.00 91.00 92 ILE A O 1
ATOM 724 N N . SER A 1 93 ? -11.305 2.422 -0.828 1.00 92.94 93 SER A N 1
ATOM 725 C CA . SER A 1 93 ? -10.556 2.760 0.385 1.00 92.94 93 SER A CA 1
ATOM 726 C C . SER A 1 93 ? -11.333 2.335 1.628 1.00 92.94 93 SER A C 1
ATOM 728 O O . SER A 1 93 ? -10.782 1.717 2.534 1.00 92.94 93 SER A O 1
ATOM 730 N N . GLN A 1 94 ? -12.643 2.590 1.630 1.00 93.19 94 GLN A N 1
ATOM 731 C CA . GLN A 1 94 ? -13.541 2.204 2.718 1.00 93.19 94 GLN A CA 1
ATOM 732 C C . GLN A 1 94 ? -13.731 0.690 2.809 1.00 93.19 94 GLN A C 1
ATOM 734 O O . GLN A 1 94 ? -13.780 0.142 3.908 1.00 93.19 94 GLN A O 1
ATOM 739 N N . PHE A 1 95 ? -13.785 0.004 1.666 1.00 93.75 95 PHE A N 1
ATOM 740 C CA . PHE A 1 95 ? -13.787 -1.455 1.610 1.00 93.75 95 PHE A CA 1
ATOM 741 C C . PHE A 1 95 ? -12.539 -2.043 2.279 1.00 93.75 95 PHE A C 1
ATOM 743 O O . PHE A 1 95 ? -12.661 -2.931 3.124 1.00 93.75 95 PHE A O 1
ATOM 750 N N . TRP A 1 96 ? -11.350 -1.539 1.941 1.00 95.19 96 TRP A N 1
ATOM 751 C CA . TRP A 1 96 ? -10.106 -2.037 2.522 1.00 95.19 96 TRP A CA 1
ATOM 752 C C . TRP A 1 96 ? -9.968 -1.698 4.002 1.00 95.19 96 TRP A C 1
ATOM 754 O O . TRP A 1 96 ? -9.560 -2.564 4.769 1.00 95.19 96 TRP A O 1
ATOM 764 N N . LEU A 1 97 ? -10.365 -0.493 4.422 1.00 94.56 97 LEU A N 1
ATOM 765 C CA . LEU A 1 97 ? -10.381 -0.125 5.838 1.00 94.56 97 LEU A CA 1
ATOM 766 C C . LEU A 1 97 ? -11.316 -1.036 6.639 1.00 94.56 97 LEU A C 1
ATOM 768 O O . LEU A 1 97 ? -10.906 -1.590 7.652 1.00 94.56 97 LEU A O 1
ATOM 772 N N . LYS A 1 98 ? -12.540 -1.262 6.149 1.00 93.88 98 LYS A N 1
ATOM 773 C CA . LYS A 1 98 ? -13.483 -2.200 6.766 1.00 93.88 98 LYS A CA 1
ATOM 774 C C . LYS A 1 98 ? -12.899 -3.613 6.850 1.00 93.88 98 LYS A C 1
ATOM 776 O O . LYS A 1 98 ? -12.915 -4.214 7.916 1.00 93.88 98 LYS A O 1
ATOM 781 N N . THR A 1 99 ? -12.352 -4.117 5.745 1.00 94.50 99 THR A N 1
ATOM 782 C CA . THR A 1 99 ? -11.750 -5.460 5.679 1.00 94.50 99 THR A CA 1
ATOM 783 C C . THR A 1 99 ? -10.601 -5.599 6.676 1.00 94.50 99 THR A C 1
ATOM 785 O O . THR A 1 99 ? -10.505 -6.605 7.371 1.00 94.50 99 THR A O 1
ATOM 788 N N . LEU A 1 100 ? -9.748 -4.580 6.785 1.00 95.44 100 LEU A N 1
ATOM 789 C CA . LEU A 1 100 ? -8.642 -4.569 7.734 1.00 95.44 100 LEU A CA 1
ATOM 790 C C . LEU A 1 100 ? -9.140 -4.599 9.188 1.00 95.44 100 LEU A C 1
ATOM 792 O O . LEU A 1 100 ? -8.600 -5.354 9.986 1.00 95.44 100 LEU A O 1
ATOM 796 N N . LEU A 1 101 ? -10.187 -3.839 9.521 1.00 94.69 101 LEU A N 1
ATOM 797 C CA . LEU A 1 101 ? -10.780 -3.831 10.865 1.00 94.69 101 LEU A CA 1
ATOM 798 C C . LEU A 1 101 ? -11.483 -5.149 11.219 1.00 94.69 101 LEU A C 1
ATOM 800 O O . LEU A 1 101 ? -11.457 -5.560 12.375 1.00 94.69 101 LEU A O 1
ATOM 804 N N . GLU A 1 102 ? -12.115 -5.806 10.245 1.00 94.50 102 GLU A N 1
ATOM 805 C CA . GLU A 1 102 ? -12.818 -7.078 10.456 1.00 94.50 102 GLU A CA 1
ATOM 806 C C . GLU A 1 102 ? -11.859 -8.268 10.570 1.00 94.50 102 GLU A C 1
ATOM 808 O O . GLU A 1 102 ? -12.106 -9.179 11.358 1.00 94.50 102 GLU A O 1
ATOM 813 N N . VAL A 1 103 ? -10.780 -8.275 9.781 1.00 96.00 103 VAL A N 1
ATOM 814 C CA . VAL A 1 103 ? -9.856 -9.416 9.696 1.00 96.00 103 VAL A CA 1
ATOM 815 C C . VAL A 1 103 ? -8.654 -9.257 10.629 1.00 96.00 103 VAL A C 1
ATOM 817 O O . VAL A 1 103 ? -8.265 -10.227 11.270 1.00 96.00 103 VAL A O 1
ATOM 820 N N . GLU A 1 104 ? -8.072 -8.059 10.729 1.00 95.00 104 GLU A N 1
ATOM 821 C CA . GLU A 1 104 ? -6.821 -7.790 11.462 1.00 95.00 104 GLU A CA 1
ATOM 822 C C . GLU A 1 104 ? -6.943 -6.545 12.379 1.00 95.00 104 GLU A C 1
ATOM 824 O O . GLU A 1 104 ? -6.195 -5.570 12.223 1.00 95.00 104 GLU A O 1
ATOM 829 N N . PRO A 1 105 ? -7.870 -6.530 13.357 1.00 94.62 105 PRO A N 1
ATOM 830 C CA . PRO A 1 105 ? -8.155 -5.342 14.171 1.00 94.62 105 PRO A CA 1
ATOM 831 C C . PRO A 1 105 ? -6.946 -4.842 14.974 1.00 94.62 105 PRO A C 1
ATOM 833 O O . PRO A 1 105 ? -6.728 -3.635 15.087 1.00 94.62 105 PRO A O 1
ATOM 836 N N . GLU A 1 106 ? -6.130 -5.752 15.506 1.00 95.25 106 GLU A N 1
ATOM 837 C CA . GLU A 1 106 ? -4.938 -5.392 16.284 1.00 95.25 106 GLU A CA 1
ATOM 838 C C . GLU A 1 106 ? -3.865 -4.734 15.408 1.00 95.25 106 GLU A C 1
ATOM 840 O O . GLU A 1 106 ? -3.245 -3.744 15.808 1.00 95.25 106 GLU A O 1
ATOM 845 N N . LEU A 1 107 ? -3.689 -5.223 14.176 1.00 94.12 107 LEU A N 1
ATOM 846 C CA . LEU A 1 107 ? -2.761 -4.627 13.219 1.00 94.12 107 LEU A CA 1
ATOM 847 C C . LEU A 1 107 ? -3.240 -3.242 12.782 1.00 94.12 107 LEU A C 1
ATOM 849 O O . LEU A 1 107 ? -2.442 -2.306 12.720 1.00 94.12 107 LEU A O 1
ATOM 853 N N . ALA A 1 108 ? -4.545 -3.099 12.537 1.00 94.56 108 ALA A N 1
ATOM 854 C CA . ALA A 1 108 ? -5.162 -1.821 12.206 1.00 94.56 108 ALA A CA 1
ATOM 855 C C . ALA A 1 108 ? -4.893 -0.780 13.301 1.00 94.56 108 ALA A C 1
ATOM 857 O O . ALA A 1 108 ? -4.409 0.314 13.017 1.00 94.56 108 ALA A O 1
ATOM 858 N N . ARG A 1 109 ? -5.138 -1.137 14.567 1.00 94.06 109 ARG A N 1
ATOM 859 C CA . ARG A 1 109 ? -4.888 -0.258 15.719 1.00 94.06 109 ARG A CA 1
ATOM 860 C C . ARG A 1 109 ? -3.416 0.080 15.897 1.00 94.06 109 ARG A C 1
ATOM 862 O O . ARG A 1 109 ? -3.100 1.219 16.222 1.00 94.06 109 ARG A O 1
ATOM 869 N N . THR A 1 110 ? -2.531 -0.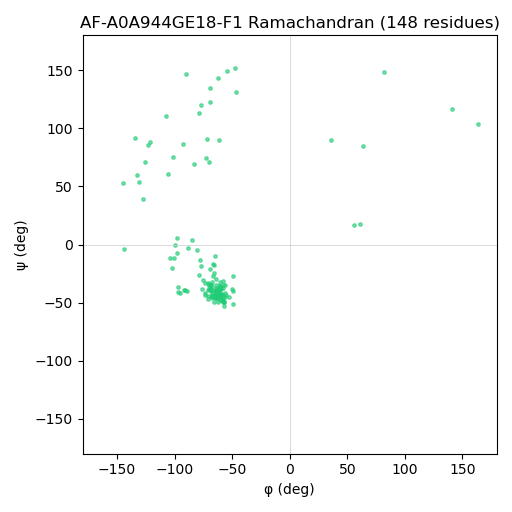886 15.674 1.00 95.50 110 THR A N 1
ATOM 870 C CA . THR A 1 110 ? -1.086 -0.704 15.863 1.00 95.50 110 THR A CA 1
ATOM 871 C C . THR A 1 110 ? -0.480 0.199 14.793 1.00 95.50 110 THR A C 1
ATOM 873 O O . THR A 1 110 ? 0.319 1.074 15.116 1.00 95.50 110 THR A O 1
ATOM 876 N N . LEU A 1 111 ? -0.847 -0.003 13.523 1.00 94.44 111 LEU A N 1
ATOM 877 C CA . LEU A 1 111 ? -0.240 0.723 12.406 1.00 94.44 111 LEU A CA 1
ATOM 878 C C . LEU A 1 111 ? -0.957 2.033 12.072 1.00 94.44 111 LEU A C 1
ATOM 880 O O . LEU A 1 111 ? -0.290 3.018 11.772 1.00 94.44 111 LEU A O 1
ATOM 884 N N . LEU A 1 112 ? -2.291 2.058 12.114 1.00 94.25 112 LEU A N 1
ATOM 885 C CA . LEU A 1 112 ? -3.066 3.259 11.783 1.00 94.25 112 LEU A CA 1
ATOM 886 C C . LEU A 1 112 ? -3.329 4.118 13.023 1.00 94.25 112 LEU A C 1
ATOM 888 O O . LEU A 1 112 ? -3.279 5.344 12.959 1.00 94.25 112 LEU A O 1
ATOM 892 N N . GLY A 1 113 ? -3.609 3.476 14.157 1.00 94.50 113 GLY A N 1
ATOM 893 C CA . GLY A 1 113 ? -4.079 4.144 15.366 1.00 94.50 113 GLY A CA 1
ATOM 894 C C . GLY A 1 113 ? -5.585 4.425 15.349 1.00 94.50 113 GLY A C 1
ATOM 895 O O . GLY A 1 113 ? -6.193 4.698 14.314 1.00 94.50 113 GLY A O 1
ATOM 896 N N . GLU A 1 114 ? -6.197 4.405 16.535 1.00 92.25 114 GLU A N 1
ATOM 897 C CA . GLU A 1 114 ? -7.643 4.630 16.718 1.00 92.25 114 GLU A CA 1
ATOM 898 C C . GLU A 1 114 ? -8.110 6.006 16.214 1.00 92.25 114 GLU A C 1
ATOM 900 O O . GLU A 1 114 ? -9.188 6.138 15.629 1.00 92.25 114 GLU A O 1
ATOM 905 N N . ALA A 1 115 ? -7.278 7.039 16.385 1.00 92.12 115 ALA A N 1
ATOM 906 C CA . ALA A 1 115 ? -7.590 8.386 15.912 1.00 92.12 115 ALA A CA 1
ATOM 907 C C . ALA A 1 115 ? -7.718 8.443 14.381 1.00 92.12 115 ALA A C 1
ATOM 909 O O . ALA A 1 115 ? -8.652 9.059 13.869 1.00 92.12 115 ALA A O 1
ATOM 910 N N . PHE A 1 116 ? -6.820 7.761 13.663 1.00 93.62 116 PHE A N 1
ATOM 911 C CA . PHE A 1 116 ? -6.841 7.695 12.203 1.00 93.62 116 PHE A CA 1
ATOM 912 C C . PHE A 1 116 ? -8.042 6.894 11.700 1.00 93.62 116 PHE A C 1
ATOM 914 O O . PHE A 1 116 ? -8.741 7.316 10.781 1.00 93.62 116 PHE A O 1
ATOM 921 N N . ILE A 1 117 ? -8.318 5.744 12.323 1.00 92.75 117 ILE A N 1
ATOM 922 C CA . ILE A 1 117 ? -9.475 4.916 11.969 1.00 92.75 117 ILE A CA 1
ATOM 923 C C . ILE A 1 117 ? -10.757 5.738 12.111 1.00 92.75 117 ILE A C 1
ATOM 925 O O . ILE A 1 117 ? -11.553 5.801 11.179 1.00 92.75 117 ILE A O 1
ATOM 929 N N . THR A 1 118 ? -10.922 6.436 13.234 1.00 90.81 118 THR A N 1
ATOM 930 C CA . THR A 1 118 ? -12.117 7.246 13.498 1.00 90.81 118 THR A CA 1
ATOM 931 C C . THR A 1 118 ? -12.258 8.416 12.520 1.00 90.81 118 THR A C 1
ATOM 933 O O . THR A 1 118 ? -13.371 8.732 12.105 1.00 90.81 118 THR A O 1
ATOM 936 N N . SER A 1 119 ? -11.156 9.062 12.120 1.00 91.31 119 SER A N 1
ATOM 937 C CA . SER A 1 119 ? -11.213 10.196 11.189 1.00 91.31 119 SER A CA 1
ATOM 938 C C . SER A 1 119 ? -11.476 9.781 9.740 1.00 91.31 119 SER A C 1
ATOM 940 O O . SER A 1 119 ? -12.083 10.546 8.990 1.00 91.31 119 SER A O 1
ATOM 942 N N . HIS A 1 120 ? -11.028 8.588 9.337 1.00 90.19 120 HIS A N 1
ATOM 943 C CA . HIS A 1 120 ? -11.108 8.127 7.950 1.00 90.19 120 HIS A CA 1
ATOM 944 C C . HIS A 1 120 ? -12.238 7.129 7.683 1.00 90.19 120 HIS A C 1
ATOM 946 O O . HIS A 1 120 ? -12.639 6.983 6.527 1.00 90.19 120 HIS A O 1
ATOM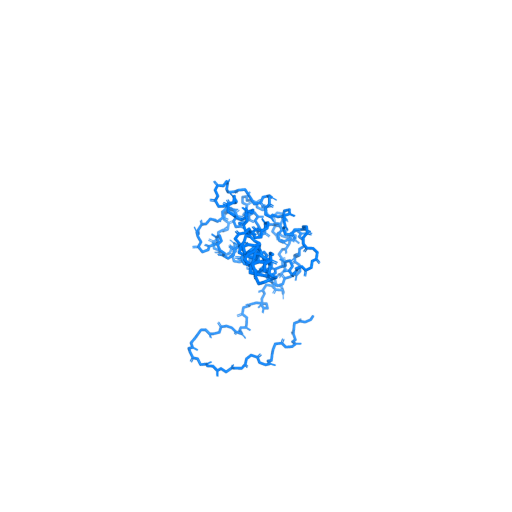 952 N N . TYR A 1 121 ? -12.779 6.449 8.695 1.00 88.12 121 TYR A N 1
ATOM 953 C CA . TYR A 1 121 ? -13.840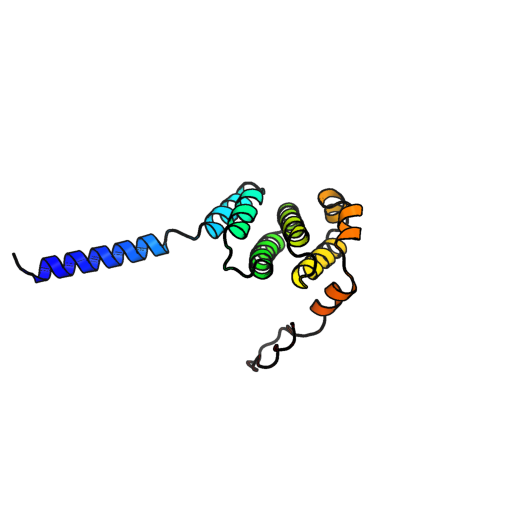 5.464 8.496 1.00 88.12 121 TYR A CA 1
ATOM 954 C C . TYR A 1 121 ? -15.205 6.127 8.273 1.00 88.12 121 TYR A C 1
ATOM 956 O O . TYR A 1 121 ? -15.726 6.856 9.115 1.00 88.12 121 TYR A O 1
ATOM 964 N N . LYS A 1 122 ? -15.806 5.857 7.110 1.00 84.44 122 LYS A N 1
ATOM 965 C CA . LYS A 1 122 ? -17.096 6.402 6.668 1.00 84.44 122 LYS A CA 1
ATOM 966 C C . LYS A 1 122 ? -18.063 5.250 6.402 1.00 84.44 122 LYS A C 1
ATOM 968 O O . LYS A 1 122 ? -18.196 4.782 5.268 1.00 84.44 122 LYS A O 1
ATOM 973 N N . GLU A 1 123 ? -18.782 4.823 7.442 1.00 70.31 123 GLU A N 1
ATOM 974 C CA . GLU A 1 123 ? -19.713 3.676 7.407 1.00 70.31 123 GLU A CA 1
ATOM 975 C C . GLU A 1 123 ? -20.701 3.715 6.229 1.00 70.31 123 GLU A C 1
ATOM 977 O O . GLU A 1 123 ? -20.934 2.703 5.563 1.00 70.31 123 GLU A O 1
ATOM 982 N N . GLY A 1 124 ? -21.226 4.902 5.899 1.00 64.81 124 GLY A N 1
ATOM 983 C CA . GLY A 1 124 ? -22.179 5.087 4.798 1.00 64.81 124 GLY A CA 1
ATOM 984 C C 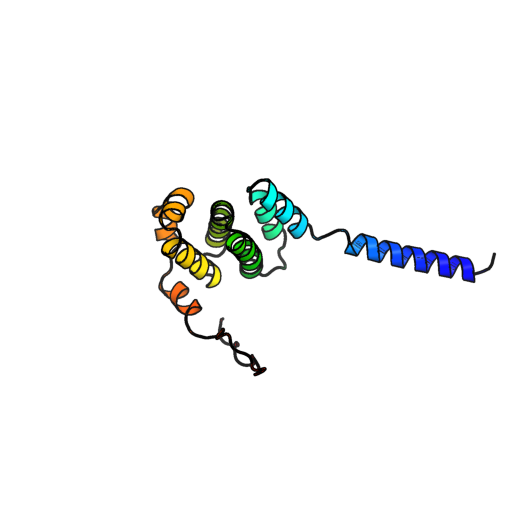. GLY A 1 124 ? -21.615 4.817 3.393 1.00 64.81 124 GLY A C 1
ATOM 985 O O . GLY A 1 124 ? -22.385 4.611 2.452 1.00 64.81 124 GLY A O 1
ATOM 986 N N . ILE A 1 125 ? -20.289 4.804 3.232 1.00 67.50 125 ILE A N 1
ATOM 987 C CA . ILE A 1 125 ? -19.603 4.498 1.968 1.00 67.50 125 ILE A CA 1
ATOM 988 C C . ILE A 1 125 ? -19.166 3.027 1.949 1.00 67.50 125 ILE A C 1
ATOM 990 O O . ILE A 1 125 ? -19.365 2.349 0.940 1.00 67.50 125 ILE A O 1
ATOM 994 N N . ALA A 1 126 ? -18.662 2.505 3.073 1.00 59.34 126 ALA A N 1
ATOM 995 C CA . ALA A 1 126 ? -18.241 1.108 3.209 1.00 59.34 126 ALA A CA 1
ATOM 996 C C . ALA A 1 126 ? -19.378 0.110 2.907 1.00 59.34 126 ALA A C 1
ATOM 998 O O . ALA A 1 126 ? -19.155 -0.941 2.303 1.00 59.34 126 ALA A O 1
ATOM 999 N N . ALA A 1 127 ? -20.620 0.458 3.263 1.00 56.03 127 ALA A N 1
ATOM 1000 C CA . ALA A 1 127 ? -21.796 -0.376 3.013 1.00 56.03 127 ALA A CA 1
ATOM 1001 C C . ALA A 1 127 ? -22.133 -0.553 1.517 1.00 56.03 127 ALA A C 1
ATOM 1003 O O . ALA A 1 127 ? -22.735 -1.558 1.134 1.00 56.03 127 ALA A O 1
ATOM 1004 N N . LYS A 1 128 ? -21.728 0.384 0.646 1.00 58.50 128 LYS A N 1
ATOM 1005 C CA . LYS A 1 128 ? -22.085 0.359 -0.785 1.00 58.50 128 LYS A CA 1
ATOM 1006 C C . 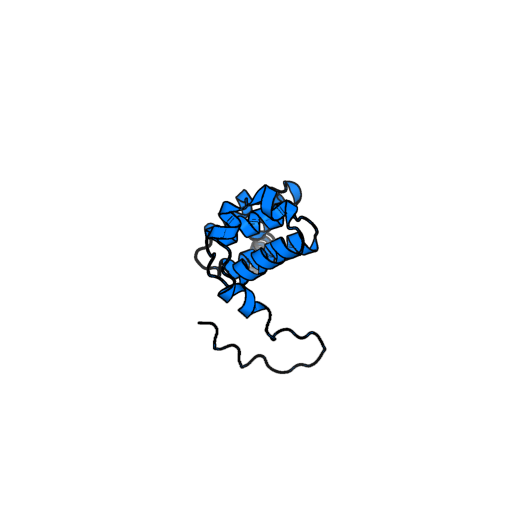LYS A 1 128 ? -21.270 -0.645 -1.605 1.00 58.50 128 LYS A C 1
ATOM 1008 O O . LYS A 1 128 ? -21.720 -1.044 -2.673 1.00 58.50 128 LYS A O 1
ATOM 1013 N N . CYS A 1 129 ? -20.124 -1.108 -1.104 1.00 52.34 129 CYS A N 1
ATOM 1014 C CA . CYS A 1 129 ? -19.298 -2.112 -1.787 1.00 52.34 129 CYS A CA 1
ATOM 1015 C C . CYS A 1 129 ? -19.668 -3.572 -1.461 1.00 52.34 129 CYS A C 1
ATOM 1017 O O . CYS A 1 129 ? -19.092 -4.479 -2.053 1.00 52.34 129 CYS A O 1
ATOM 1019 N N . GLY A 1 130 ? -20.635 -3.819 -0.568 1.00 44.09 130 GLY A N 1
ATOM 1020 C CA . GLY A 1 130 ? -21.081 -5.174 -0.198 1.00 44.09 130 GLY A CA 1
ATOM 1021 C C . GLY A 1 130 ? -22.344 -5.668 -0.917 1.00 44.09 130 GLY A C 1
ATOM 1022 O O . GLY A 1 130 ? -22.717 -6.829 -0.777 1.00 44.09 130 GLY A O 1
ATOM 1023 N N . GLY A 1 131 ? -23.019 -4.805 -1.682 1.00 43.28 131 GLY A N 1
ATOM 1024 C CA . GLY A 1 131 ? -24.330 -5.083 -2.272 1.00 43.28 131 GLY A CA 1
ATOM 1025 C C . GLY A 1 131 ? -24.277 -5.455 -3.753 1.00 43.28 131 GLY A C 1
ATOM 1026 O O . GLY A 1 131 ? -24.641 -4.646 -4.594 1.00 43.28 131 GLY A O 1
ATOM 1027 N N . GLY A 1 132 ? -23.843 -6.675 -4.074 1.00 48.16 132 GLY A N 1
ATOM 1028 C CA . GLY A 1 132 ? -24.232 -7.377 -5.306 1.00 48.16 132 GLY A CA 1
ATOM 1029 C C . GLY A 1 132 ? -23.811 -6.773 -6.656 1.00 48.16 132 GLY A C 1
ATOM 1030 O O . GLY A 1 132 ? -24.621 -6.170 -7.349 1.00 48.16 132 GLY A O 1
ATOM 1031 N N . CYS A 1 133 ? -22.590 -7.074 -7.109 1.00 45.88 133 CYS A N 1
ATOM 1032 C CA . CYS A 1 133 ? -22.280 -7.174 -8.551 1.00 45.88 133 CYS A CA 1
ATOM 1033 C C . CYS A 1 133 ? -21.256 -8.268 -8.911 1.00 45.88 133 CYS A C 1
ATOM 1035 O O . CYS A 1 133 ? -21.041 -8.526 -10.091 1.00 45.88 133 CYS A O 1
ATOM 1037 N N . CYS A 1 134 ? -20.678 -8.973 -7.933 1.00 44.25 134 CYS A N 1
ATOM 1038 C CA . CYS A 1 134 ? -19.777 -10.100 -8.178 1.00 44.25 134 CYS A CA 1
ATOM 1039 C C . CYS A 1 134 ? -20.263 -11.342 -7.423 1.00 44.25 134 CYS A C 1
ATOM 1041 O O . CYS A 1 134 ? -19.665 -11.762 -6.437 1.00 44.25 134 CYS A O 1
ATOM 1043 N N . GLY A 1 135 ? -21.374 -11.920 -7.882 1.00 40.00 135 GLY A N 1
ATOM 1044 C CA . GLY A 1 135 ? -21.683 -13.318 -7.599 1.00 40.00 135 GLY A CA 1
ATOM 1045 C C . GLY A 1 135 ? -20.849 -14.192 -8.531 1.00 40.00 135 GLY A C 1
ATOM 1046 O O . GLY A 1 135 ? -21.027 -14.139 -9.745 1.00 40.00 135 GLY A O 1
ATOM 1047 N N . GLY A 1 136 ? -19.907 -14.953 -7.974 1.00 43.84 136 GLY A N 1
ATOM 1048 C CA . GLY A 1 136 ? -19.213 -16.009 -8.703 1.00 43.84 136 GLY A CA 1
ATOM 1049 C C . GLY A 1 136 ? -20.191 -17.093 -9.169 1.00 43.84 136 GLY A C 1
ATOM 1050 O O . GLY A 1 136 ? -21.135 -17.432 -8.460 1.00 43.84 136 GLY A O 1
ATOM 1051 N N . GLY A 1 137 ? -19.951 -17.640 -10.360 1.00 38.47 137 GLY A N 1
ATOM 1052 C CA . GLY A 1 137 ? -20.706 -18.766 -10.916 1.00 38.47 137 GLY A CA 1
ATOM 1053 C C . GLY A 1 137 ? -20.944 -18.590 -12.412 1.00 38.47 137 GLY A C 1
ATOM 1054 O O . GLY A 1 137 ? -21.571 -17.625 -12.830 1.00 38.47 137 GLY A O 1
ATOM 1055 N N . GLY A 1 138 ? -20.396 -19.498 -13.221 1.00 39.97 138 GLY A N 1
ATOM 1056 C CA . GLY A 1 138 ? -20.306 -19.395 -14.677 1.00 39.97 138 GLY A CA 1
ATOM 1057 C C . GLY A 1 138 ? -21.591 -18.973 -15.398 1.00 39.97 138 GLY A C 1
ATOM 1058 O O . GLY A 1 138 ? -22.661 -19.542 -15.211 1.00 39.97 138 GLY A O 1
ATOM 1059 N N . GLY A 1 139 ? -21.453 -17.995 -16.289 1.00 39.34 139 GLY A N 1
ATOM 1060 C CA . GLY A 1 139 ? -22.521 -17.573 -17.183 1.00 39.34 139 GLY A CA 1
ATOM 1061 C C . GLY A 1 139 ? -22.217 -16.212 -17.784 1.00 39.34 139 GLY A C 1
ATOM 1062 O O . GLY A 1 139 ? -22.358 -15.188 -17.125 1.00 39.34 139 GLY A O 1
ATOM 1063 N N . ALA A 1 140 ? -21.801 -16.191 -19.047 1.00 43.41 140 ALA A N 1
ATOM 1064 C CA . ALA A 1 140 ? -21.599 -14.971 -19.815 1.00 43.41 140 ALA A CA 1
ATOM 1065 C C . ALA A 1 140 ? -22.923 -14.191 -19.959 1.00 43.41 140 ALA A C 1
ATOM 1067 O O . ALA A 1 140 ? -23.676 -14.401 -20.907 1.00 43.41 140 ALA A O 1
ATOM 1068 N N . LYS A 1 141 ? -23.226 -13.280 -19.029 1.00 38.31 141 LYS A N 1
ATOM 1069 C CA . LYS A 1 141 ? -24.286 -12.275 -19.191 1.00 38.31 141 LYS A CA 1
ATOM 1070 C C . LYS A 1 141 ? -23.802 -10.889 -18.762 1.00 38.31 141 LYS A C 1
ATOM 1072 O O . LYS A 1 141 ? -23.908 -10.487 -17.617 1.00 38.31 141 LYS A O 1
ATOM 1077 N N . SER A 1 142 ? -23.280 -10.180 -19.762 1.00 42.44 142 SER A N 1
ATOM 1078 C CA . SER A 1 142 ? -23.424 -8.740 -20.019 1.00 42.44 142 SER A CA 1
ATOM 1079 C C . SER A 1 142 ? -23.474 -7.783 -18.810 1.00 42.44 142 SER A C 1
ATOM 1081 O O . SER A 1 142 ? -24.542 -7.370 -18.360 1.00 42.44 142 SER A O 1
ATOM 1083 N N . CYS A 1 143 ? -22.302 -7.297 -18.389 1.00 44.41 143 CYS A N 1
ATOM 1084 C CA . CYS A 1 143 ? -22.138 -6.093 -17.567 1.00 44.41 143 CYS A CA 1
ATOM 1085 C C . CYS A 1 143 ? -22.475 -4.815 -18.367 1.00 44.41 143 CYS A C 1
ATOM 1087 O O . CYS A 1 143 ? -21.580 -4.059 -18.736 1.00 44.41 143 CYS A O 1
ATOM 1089 N N . LYS A 1 144 ? -23.752 -4.559 -18.689 1.00 41.12 144 LYS A N 1
ATOM 1090 C CA . LYS A 1 144 ? -24.174 -3.303 -19.357 1.00 41.12 144 LYS A CA 1
ATOM 1091 C C . LYS A 1 144 ? -24.780 -2.246 -18.427 1.00 41.12 144 LYS A C 1
ATOM 1093 O O . LYS A 1 144 ? -25.107 -1.163 -18.902 1.00 41.12 144 LYS A O 1
ATOM 1098 N N . SER A 1 145 ? -24.894 -2.507 -17.122 1.00 40.69 145 SER A N 1
ATOM 1099 C CA . SER A 1 145 ? -25.650 -1.636 -16.207 1.00 40.69 145 SER A CA 1
ATOM 1100 C C . SER A 1 145 ? -24.886 -1.180 -14.955 1.00 40.69 145 SER A C 1
ATOM 1102 O O . SER A 1 145 ? -25.479 -1.050 -13.893 1.00 40.69 145 SER A O 1
ATOM 1104 N N . CYS A 1 146 ? -23.593 -0.867 -15.069 1.00 43.56 146 CYS A N 1
ATOM 1105 C CA . CYS A 1 146 ? -22.864 -0.107 -14.039 1.00 43.56 146 CYS A CA 1
ATOM 1106 C C . CYS A 1 146 ? -22.621 1.334 -14.513 1.00 43.56 146 CYS A C 1
ATOM 1108 O O . CYS A 1 146 ? -21.485 1.758 -14.688 1.00 43.56 146 CYS A O 1
ATOM 1110 N N . LYS A 1 147 ? -23.698 2.084 -14.788 1.00 39.31 147 LYS A N 1
ATOM 1111 C CA . LYS A 1 147 ? -23.622 3.513 -15.161 1.00 39.31 147 LYS A CA 1
ATOM 1112 C C . LYS A 1 147 ? -23.885 4.481 -14.003 1.00 39.31 147 LYS A C 1
ATOM 1114 O O . LYS A 1 147 ? -23.930 5.683 -14.236 1.00 39.31 147 LYS A O 1
ATOM 1119 N N . SER A 1 148 ? -24.047 3.986 -12.777 1.00 39.47 148 SER A N 1
ATOM 1120 C CA . SER A 1 148 ? -24.479 4.815 -11.646 1.00 39.47 148 SER A CA 1
ATOM 1121 C C . SER A 1 148 ? -23.595 4.642 -10.410 1.00 39.47 148 SER A C 1
ATOM 1123 O O . SER A 1 148 ? -24.074 4.359 -9.319 1.00 39.47 148 SER A O 1
ATOM 1125 N N . CYS A 1 149 ? -22.290 4.830 -10.589 1.00 43.16 149 CYS A N 1
ATOM 1126 C CA . CYS A 1 149 ? -21.393 5.254 -9.516 1.00 43.16 149 CYS A CA 1
ATOM 1127 C C . CYS A 1 149 ? -20.727 6.541 -10.006 1.00 43.16 149 CYS A C 1
ATOM 1129 O O . CYS A 1 149 ? -19.693 6.497 -10.667 1.00 43.16 149 CYS A O 1
ATOM 1131 N N . LYS A 1 150 ? -21.410 7.664 -9.792 1.00 37.41 150 LYS A N 1
ATOM 1132 C CA . LYS A 1 150 ? -20.892 9.016 -9.980 1.00 37.41 150 LYS A CA 1
ATOM 1133 C C . LYS A 1 150 ? -21.029 9.743 -8.654 1.00 37.41 150 LYS A C 1
ATOM 1135 O O . LYS A 1 150 ? -22.037 9.457 -7.965 1.00 37.41 150 LYS A O 1
#